Protein AF-A0A8T9BYH9-F1 (afdb_monomer_lite)

Organism: NCBI:txid602035

Radius of gyration: 18.05 Å; chains: 1; bounding box: 41×18×45 Å

Structure (mmCIF, N/CA/C/O backbone):
data_AF-A0A8T9BYH9-F1
#
_entry.id   AF-A0A8T9BYH9-F1
#
loop_
_atom_site.group_PDB
_atom_site.id
_atom_site.type_symbol
_atom_site.label_atom_id
_atom_site.label_alt_id
_atom_site.label_comp_id
_atom_site.label_asym_id
_atom_site.label_entity_id
_atom_site.label_seq_id
_atom_site.pdbx_PDB_ins_code
_atom_site.Cartn_x
_atom_site.Cartn_y
_atom_site.Cartn_z
_atom_site.occupancy
_atom_site.B_iso_or_equiv
_atom_site.auth_seq_id
_atom_site.auth_comp_id
_atom_site.auth_asym_id
_atom_site.auth_atom_id
_atom_site.pdbx_PDB_model_num
ATOM 1 N N . MET A 1 1 ? 18.586 2.592 -2.269 1.00 50.56 1 MET A N 1
ATOM 2 C CA . MET A 1 1 ? 18.606 1.182 -2.714 1.00 50.56 1 MET A CA 1
ATOM 3 C C . MET A 1 1 ? 18.378 1.166 -4.218 1.00 50.56 1 MET A C 1
ATOM 5 O O . MET A 1 1 ? 17.315 1.589 -4.652 1.00 50.56 1 MET A O 1
ATOM 9 N N . GLY A 1 2 ? 19.392 0.806 -5.008 1.00 67.38 2 GLY A N 1
ATOM 10 C CA . GLY A 1 2 ? 19.287 0.752 -6.468 1.00 67.38 2 GLY A CA 1
ATOM 11 C C . GLY A 1 2 ? 18.801 -0.625 -6.897 1.00 67.38 2 GLY A C 1
ATOM 12 O O . GLY A 1 2 ? 19.537 -1.596 -6.755 1.00 67.38 2 GLY A O 1
ATOM 13 N N . GLY A 1 3 ? 17.564 -0.722 -7.386 1.00 70.62 3 GLY A N 1
ATOM 14 C CA . GLY A 1 3 ? 17.138 -1.908 -8.122 1.00 70.62 3 GLY A CA 1
ATOM 15 C C . GLY A 1 3 ? 17.983 -1.958 -9.385 1.00 70.62 3 GLY A C 1
ATOM 16 O O . GLY A 1 3 ? 17.895 -1.030 -10.184 1.00 70.62 3 GLY A O 1
ATOM 17 N N . GLY A 1 4 ? 18.863 -2.954 -9.506 1.00 83.88 4 GLY A N 1
ATOM 18 C CA . GLY A 1 4 ? 19.750 -3.110 -10.659 1.00 83.88 4 GLY A CA 1
ATOM 19 C C . GLY A 1 4 ? 19.007 -3.088 -12.003 1.00 83.88 4 GLY A C 1
ATOM 20 O O . GLY A 1 4 ? 17.782 -2.973 -12.066 1.00 83.88 4 GLY A O 1
ATOM 21 N N . GLY A 1 5 ? 19.750 -3.196 -13.105 1.00 83.81 5 GLY A N 1
ATOM 22 C CA . GLY A 1 5 ? 19.173 -3.128 -14.452 1.00 83.81 5 GLY A CA 1
ATOM 23 C C . GLY A 1 5 ? 17.957 -4.049 -14.634 1.00 83.81 5 GLY A C 1
ATOM 24 O O . GLY A 1 5 ? 17.983 -5.218 -14.248 1.00 83.81 5 GLY A O 1
ATOM 25 N N . LYS A 1 6 ? 16.875 -3.516 -15.219 1.00 86.62 6 LYS A N 1
ATOM 26 C CA . LYS A 1 6 ? 15.672 -4.296 -15.544 1.00 86.62 6 LYS A CA 1
ATOM 27 C C . LYS A 1 6 ? 15.976 -5.208 -16.735 1.00 86.62 6 LYS A C 1
ATOM 29 O O . LYS A 1 6 ? 16.303 -4.715 -17.812 1.00 86.62 6 LYS A O 1
ATOM 34 N N . ILE A 1 7 ? 15.837 -6.518 -16.552 1.00 90.88 7 ILE A N 1
ATOM 35 C CA . ILE A 1 7 ? 15.938 -7.507 -17.637 1.00 90.88 7 ILE A CA 1
ATOM 36 C C . ILE A 1 7 ? 14.636 -7.467 -18.464 1.00 90.88 7 ILE A C 1
ATOM 38 O O . ILE A 1 7 ? 13.580 -7.175 -17.892 1.00 90.88 7 ILE A O 1
ATOM 42 N N . PRO A 1 8 ? 14.662 -7.721 -19.790 1.00 93.38 8 PRO A N 1
ATOM 43 C CA . PRO A 1 8 ? 13.446 -7.831 -20.595 1.00 93.38 8 PRO A CA 1
ATOM 44 C C . PRO A 1 8 ? 12.431 -8.829 -20.015 1.00 93.38 8 PRO A C 1
ATOM 46 O O . PRO A 1 8 ? 12.794 -9.894 -19.524 1.00 93.38 8 PRO A O 1
ATOM 49 N N . TYR A 1 9 ? 11.148 -8.476 -20.084 1.00 91.94 9 TYR A N 1
ATOM 50 C CA . TYR A 1 9 ? 10.030 -9.272 -19.570 1.00 91.94 9 TYR A CA 1
ATOM 51 C C . TYR A 1 9 ? 8.790 -9.087 -20.463 1.00 91.94 9 TYR A C 1
ATOM 53 O O . TYR A 1 9 ? 8.656 -8.027 -21.094 1.00 91.94 9 TYR A O 1
ATOM 61 N N . PRO A 1 10 ? 7.871 -10.069 -20.520 1.00 94.50 10 PRO A N 1
ATOM 62 C CA . PRO A 1 10 ? 6.669 -9.985 -21.347 1.00 94.50 10 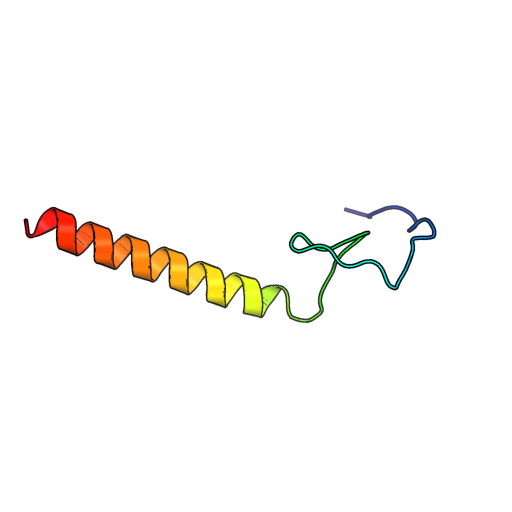PRO A CA 1
ATOM 63 C C . PRO A 1 10 ? 5.721 -8.889 -20.840 1.00 94.50 10 PRO A C 1
ATOM 65 O O . PRO A 1 10 ? 5.356 -8.858 -19.668 1.00 94.50 10 PRO A O 1
ATOM 68 N N . LYS A 1 11 ? 5.316 -7.972 -21.728 1.00 91.06 11 LYS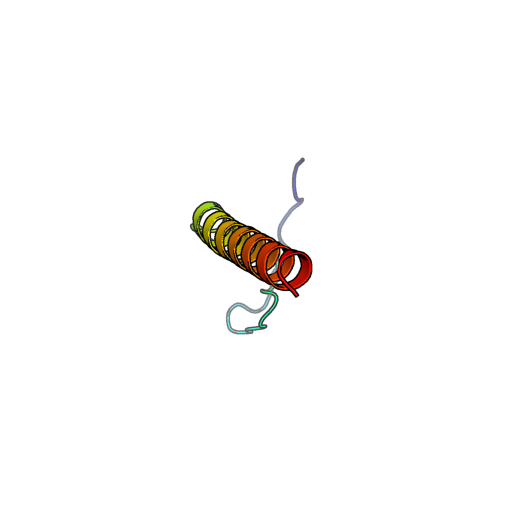 A N 1
ATOM 69 C CA . LYS A 1 11 ? 4.519 -6.783 -21.360 1.00 91.06 11 LYS A CA 1
ATOM 70 C C . LYS A 1 11 ? 3.016 -7.034 -21.248 1.00 91.06 11 LYS A C 1
ATOM 72 O O . LYS A 1 11 ? 2.322 -6.237 -20.629 1.00 91.06 11 LYS A O 1
ATOM 77 N N . HIS A 1 12 ? 2.529 -8.116 -21.847 1.00 93.62 12 HIS A N 1
ATOM 78 C CA . HIS A 1 12 ? 1.097 -8.409 -21.964 1.00 93.62 12 HIS A CA 1
ATOM 79 C C . HIS A 1 12 ? 0.622 -9.517 -21.015 1.00 93.62 12 HIS A C 1
ATOM 81 O O . HIS A 1 12 ? -0.516 -9.961 -21.110 1.00 93.62 12 HIS A O 1
ATOM 87 N N . VAL A 1 13 ? 1.485 -9.972 -20.103 1.00 94.31 13 VAL A N 1
ATOM 88 C CA . VAL A 1 13 ? 1.122 -10.951 -19.073 1.00 94.31 13 VAL A CA 1
ATOM 89 C C . VAL A 1 13 ? 0.604 -10.209 -17.848 1.00 94.31 13 VAL A C 1
ATOM 91 O O . VAL A 1 13 ? 1.245 -9.275 -17.364 1.00 94.31 13 VAL A O 1
ATOM 94 N N . TRP A 1 14 ? -0.543 -10.647 -17.337 1.00 94.56 14 TRP A N 1
ATOM 95 C CA . TRP A 1 14 ? -1.162 -10.099 -16.137 1.00 94.56 14 TRP A CA 1
ATOM 96 C C . TRP A 1 14 ? -1.192 -11.138 -15.013 1.00 94.56 14 TRP A C 1
ATOM 98 O O . TRP A 1 14 ? -1.367 -12.330 -15.258 1.00 94.56 14 TRP A O 1
ATOM 108 N N . SER A 1 15 ? -1.041 -10.671 -13.776 1.00 94.00 15 SER A N 1
ATOM 109 C CA . SER A 1 15 ? -1.247 -11.454 -12.559 1.00 94.00 15 SER A CA 1
ATOM 110 C C . SER A 1 15 ? -1.852 -10.552 -11.478 1.00 94.00 15 SER A C 1
ATOM 112 O O . SER A 1 15 ? -1.538 -9.355 -11.438 1.00 94.00 15 SER A O 1
ATOM 114 N N . PRO A 1 16 ? -2.692 -11.100 -10.580 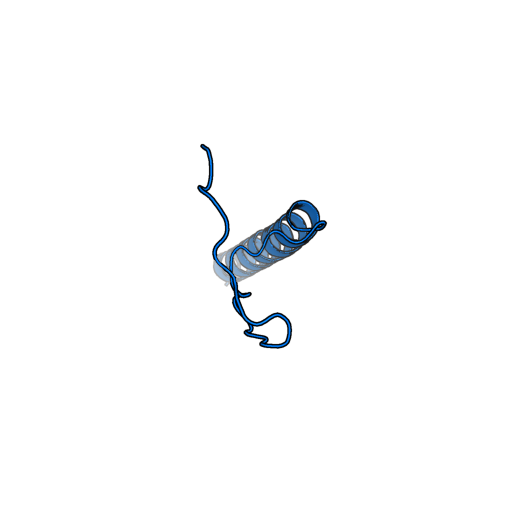1.00 94.12 16 PRO A N 1
ATOM 115 C CA . PRO A 1 16 ? -3.330 -10.328 -9.515 1.00 94.12 16 PRO A CA 1
ATOM 116 C C . PRO A 1 16 ? -2.326 -9.701 -8.538 1.00 94.12 16 PRO A C 1
ATOM 118 O O . PRO A 1 16 ? -2.605 -8.653 -7.965 1.00 94.12 16 PRO A O 1
ATOM 121 N N . ALA A 1 17 ? -1.147 -10.305 -8.368 1.00 91.94 17 ALA A N 1
ATOM 122 C CA . ALA A 1 17 ? -0.088 -9.779 -7.505 1.00 91.94 17 ALA A CA 1
ATOM 123 C C . ALA A 1 17 ? 0.805 -8.729 -8.202 1.00 91.94 17 ALA A C 1
ATOM 125 O O . ALA A 1 17 ? 1.712 -8.180 -7.579 1.00 91.94 17 ALA A O 1
ATOM 126 N N . GLY A 1 18 ? 0.574 -8.456 -9.491 1.00 91.88 18 GLY A N 1
ATOM 127 C CA . GLY A 1 18 ? 1.450 -7.652 -10.342 1.00 91.88 18 GLY A CA 1
ATOM 128 C C . GLY A 1 18 ? 2.340 -8.509 -11.245 1.00 91.88 18 GLY A C 1
ATOM 129 O O . GLY A 1 18 ? 2.041 -9.664 -11.532 1.00 91.88 18 GLY A O 1
ATOM 130 N N . GLY A 1 19 ? 3.432 -7.927 -11.729 1.00 93.00 19 GLY A N 1
ATOM 131 C CA . GLY A 1 19 ? 4.375 -8.570 -12.640 1.00 93.00 19 GLY A CA 1
ATOM 132 C C . GLY A 1 19 ? 5.810 -8.142 -12.354 1.00 93.00 19 GLY A C 1
ATOM 133 O O . GLY A 1 19 ? 6.179 -7.805 -11.229 1.00 93.00 19 GLY A O 1
ATOM 134 N N . TRP A 1 20 ? 6.648 -8.136 -13.383 1.00 93.25 20 TRP A N 1
ATOM 135 C CA . TRP A 1 20 ? 8.055 -7.775 -13.236 1.00 93.25 20 TRP A CA 1
ATOM 136 C C . TRP A 1 20 ? 8.233 -6.283 -12.951 1.00 93.25 20 TRP A C 1
ATOM 138 O O . TRP A 1 20 ? 7.835 -5.429 -13.744 1.00 93.25 20 TRP A O 1
ATOM 148 N N . TYR A 1 21 ? 8.898 -5.976 -11.833 1.00 90.50 21 TYR A N 1
ATOM 149 C CA . TYR A 1 21 ? 9.242 -4.614 -11.413 1.00 90.50 21 TYR A CA 1
ATOM 150 C C . TYR A 1 21 ? 8.031 -3.665 -11.339 1.00 90.50 21 TYR A C 1
ATOM 152 O O . TYR A 1 21 ? 8.125 -2.503 -11.743 1.00 90.50 21 TYR A O 1
ATOM 160 N N . SER A 1 22 ? 6.885 -4.158 -10.856 1.00 90.81 22 SER A N 1
ATOM 161 C CA . SER A 1 22 ? 5.658 -3.368 -10.732 1.00 90.81 22 SER A CA 1
ATOM 162 C C . SER A 1 22 ? 5.851 -2.149 -9.827 1.00 90.81 22 SER A C 1
ATOM 164 O O . SER A 1 22 ? 6.095 -2.268 -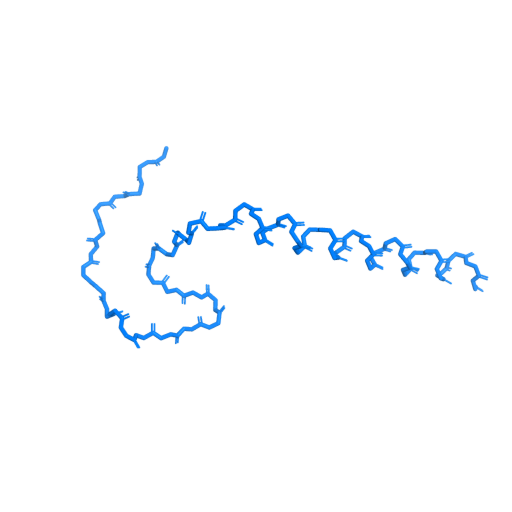8.631 1.00 90.81 22 SER A O 1
ATOM 166 N N . GLN A 1 23 ? 5.722 -0.960 -10.417 1.00 90.69 23 GLN A N 1
ATOM 167 C CA . GLN A 1 23 ? 5.795 0.336 -9.737 1.00 90.69 23 GLN A CA 1
ATOM 168 C C . GLN A 1 23 ? 4.677 1.233 -10.288 1.00 90.69 23 GLN A C 1
ATOM 170 O O . GLN A 1 23 ? 4.945 2.134 -11.086 1.00 90.69 23 GLN A O 1
ATOM 175 N N . PRO A 1 24 ? 3.405 0.942 -9.959 1.00 92.81 24 PRO A N 1
ATOM 176 C CA . PRO A 1 24 ? 2.285 1.710 -10.481 1.00 92.81 24 PRO A CA 1
ATOM 177 C C . PRO A 1 24 ? 2.338 3.151 -9.956 1.00 92.81 24 PRO A C 1
ATOM 179 O O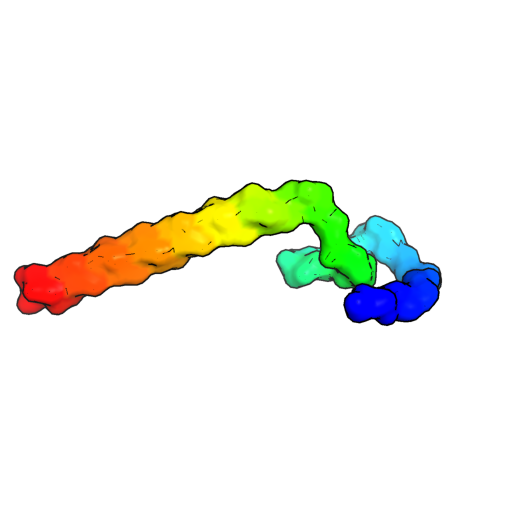 . PRO A 1 24 ? 2.688 3.394 -8.798 1.00 92.81 24 PRO A O 1
ATOM 182 N N . ALA A 1 25 ? 1.974 4.119 -10.799 1.00 95.88 25 ALA A N 1
ATOM 183 C CA . ALA A 1 25 ? 2.075 5.545 -10.469 1.00 95.88 25 ALA A CA 1
ATOM 184 C C . ALA A 1 25 ? 1.236 5.945 -9.237 1.00 95.88 25 ALA A C 1
ATOM 186 O O . ALA A 1 25 ? 1.588 6.868 -8.507 1.00 95.88 25 ALA A O 1
ATOM 187 N N . ASN A 1 26 ? 0.153 5.215 -8.973 1.00 96.50 26 ASN A N 1
ATOM 188 C CA . ASN A 1 26 ? -0.800 5.448 -7.891 1.00 96.50 26 ASN A CA 1
ATOM 189 C C . ASN A 1 26 ? -0.554 4.594 -6.633 1.00 96.50 26 ASN A C 1
ATOM 191 O O . ASN A 1 26 ? -1.445 4.513 -5.787 1.00 96.50 26 ASN A O 1
ATOM 195 N N . TRP A 1 27 ? 0.624 3.976 -6.466 1.00 95.81 27 TRP A N 1
ATOM 196 C CA . TRP A 1 27 ? 0.884 3.064 -5.339 1.00 95.81 27 TRP A CA 1
ATOM 197 C C . TRP A 1 27 ? 0.530 3.670 -3.969 1.00 95.81 27 TRP A C 1
ATOM 199 O O . TRP A 1 27 ? -0.078 2.994 -3.149 1.00 95.81 27 TRP A O 1
ATOM 209 N N . LYS A 1 28 ? 0.829 4.960 -3.741 1.00 97.38 28 LYS A N 1
ATOM 210 C CA . LYS A 1 28 ? 0.545 5.651 -2.468 1.00 97.38 28 LYS A CA 1
ATOM 211 C C . LYS A 1 28 ? -0.946 5.695 -2.155 1.00 97.38 28 LYS A C 1
ATOM 213 O O . LYS A 1 28 ? -1.349 5.374 -1.042 1.00 97.38 28 LYS A O 1
ATOM 218 N N . ALA A 1 29 ? -1.750 6.094 -3.140 1.00 98.19 29 ALA A N 1
ATOM 219 C CA . ALA A 1 29 ? -3.194 6.202 -2.987 1.00 98.19 29 ALA A CA 1
ATOM 220 C C . ALA A 1 29 ? -3.818 4.821 -2.755 1.00 98.19 29 ALA A C 1
ATOM 222 O O . ALA A 1 29 ? -4.595 4.655 -1.820 1.00 98.19 29 ALA A O 1
ATOM 223 N N . ASN A 1 30 ? -3.413 3.812 -3.532 1.00 97.31 30 ASN A N 1
ATOM 224 C CA . ASN A 1 30 ? -3.925 2.447 -3.381 1.00 97.31 30 ASN A CA 1
ATOM 225 C C . ASN A 1 30 ? -3.596 1.869 -1.996 1.00 97.31 30 ASN A C 1
ATOM 227 O O . ASN A 1 30 ? -4.462 1.280 -1.351 1.00 97.31 30 ASN A O 1
ATOM 231 N N . THR A 1 31 ? -2.368 2.086 -1.509 1.00 97.69 31 THR A N 1
ATOM 232 C CA . THR A 1 31 ? -1.962 1.673 -0.159 1.00 97.69 31 THR A CA 1
ATOM 233 C C . THR A 1 31 ? -2.755 2.408 0.918 1.00 97.69 31 THR A C 1
ATOM 235 O O . THR A 1 31 ? -3.192 1.777 1.876 1.00 97.69 31 THR A O 1
ATOM 238 N N . ALA A 1 32 ? -2.982 3.716 0.766 1.00 98.56 32 ALA A N 1
ATOM 239 C CA . ALA A 1 32 ? -3.773 4.490 1.719 1.00 98.56 32 ALA A CA 1
ATOM 240 C C . ALA A 1 32 ? -5.225 3.989 1.798 1.00 98.56 32 ALA A C 1
ATOM 242 O O . ALA A 1 32 ? -5.753 3.819 2.895 1.00 98.56 32 ALA A O 1
ATOM 243 N N . VAL A 1 33 ? -5.843 3.689 0.652 1.00 98.62 33 VAL A N 1
ATOM 244 C CA . VAL A 1 33 ? -7.207 3.144 0.586 1.00 98.62 33 VAL A CA 1
ATOM 245 C C . VAL A 1 33 ? -7.290 1.784 1.279 1.00 98.62 33 VAL A C 1
ATOM 247 O O . VAL A 1 33 ? -8.134 1.608 2.155 1.00 98.62 33 VAL A O 1
ATOM 250 N N . LEU A 1 34 ? -6.405 0.835 0.949 1.00 98.25 34 LEU A N 1
ATOM 251 C CA . LEU A 1 34 ? -6.414 -0.472 1.618 1.00 98.25 34 LEU A CA 1
ATOM 252 C C . LEU A 1 34 ? -6.115 -0.362 3.116 1.00 98.25 34 LEU A C 1
ATOM 254 O O . LEU A 1 34 ? -6.757 -1.042 3.912 1.00 98.25 34 LEU A O 1
ATOM 258 N N . GLY A 1 35 ? -5.193 0.517 3.512 1.00 98.69 35 GLY A N 1
ATOM 259 C CA . GLY A 1 35 ? -4.913 0.792 4.920 1.00 98.69 35 GLY A CA 1
ATOM 260 C C . GLY A 1 35 ? -6.148 1.298 5.667 1.00 98.69 35 GLY A C 1
ATOM 261 O O . GLY A 1 35 ? -6.473 0.780 6.733 1.00 98.69 35 GLY A O 1
ATOM 262 N N . ALA A 1 36 ? -6.883 2.250 5.085 1.00 98.81 36 ALA A N 1
ATOM 263 C CA . ALA A 1 36 ? -8.115 2.774 5.670 1.00 98.81 36 ALA A CA 1
ATOM 264 C C . ALA A 1 36 ? -9.192 1.688 5.826 1.00 98.81 36 ALA A C 1
ATOM 266 O O . ALA A 1 36 ? -9.823 1.603 6.878 1.00 98.81 36 ALA A O 1
ATOM 267 N N . VAL A 1 37 ? -9.362 0.820 4.821 1.00 98.81 37 VAL A N 1
ATOM 268 C CA . VAL A 1 37 ? -10.299 -0.315 4.892 1.00 98.81 37 VAL A CA 1
ATOM 269 C C . VAL A 1 37 ? -9.912 -1.278 6.014 1.00 98.81 37 VAL A C 1
ATOM 271 O O . VAL A 1 37 ? -10.764 -1.645 6.820 1.00 98.81 37 VAL A O 1
ATOM 274 N N . MET A 1 38 ? -8.634 -1.651 6.112 1.00 98.75 38 MET A N 1
ATOM 275 C CA . MET A 1 38 ? -8.147 -2.556 7.159 1.00 98.75 38 MET A CA 1
ATOM 276 C C . MET A 1 38 ? -8.367 -1.983 8.561 1.00 98.75 38 MET A C 1
ATOM 278 O O . MET A 1 38 ? -8.875 -2.686 9.435 1.00 98.75 38 MET A O 1
ATOM 282 N N . ILE A 1 39 ? -8.030 -0.706 8.776 1.00 98.75 39 ILE A N 1
ATOM 283 C CA . ILE A 1 39 ? -8.239 -0.029 10.065 1.00 98.75 39 ILE A CA 1
ATOM 284 C C . ILE A 1 39 ? -9.734 0.04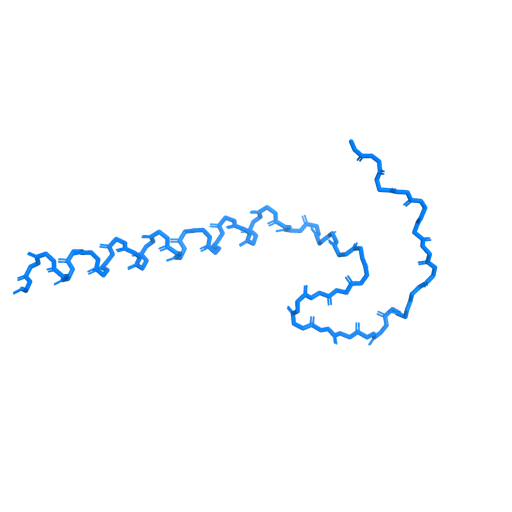7 10.388 1.00 98.75 39 ILE A C 1
ATOM 286 O O . ILE A 1 39 ? -10.135 -0.286 11.502 1.00 98.75 39 ILE A O 1
ATOM 290 N N . GLY A 1 40 ? -10.562 0.432 9.412 1.00 98.69 40 GLY A N 1
ATOM 291 C CA . GLY A 1 40 ? -12.010 0.527 9.575 1.00 98.69 40 GLY A CA 1
ATOM 292 C C . GLY A 1 40 ? -12.639 -0.808 9.969 1.00 98.69 40 GLY A C 1
ATOM 293 O O . GLY A 1 40 ? -13.351 -0.878 10.967 1.00 98.69 40 GLY A O 1
ATOM 294 N N . LEU A 1 41 ? -12.329 -1.886 9.242 1.00 98.69 41 LEU A N 1
ATOM 295 C CA . LEU A 1 41 ? -12.842 -3.224 9.552 1.00 98.69 41 LEU A CA 1
ATOM 296 C C . LEU A 1 41 ? -12.349 -3.730 10.908 1.00 98.69 41 LEU A C 1
ATOM 298 O O . LEU A 1 41 ? -13.141 -4.264 11.679 1.00 98.69 41 LEU A O 1
ATOM 302 N N . THR A 1 42 ? -11.070 -3.523 11.226 1.00 98.56 42 THR A N 1
ATOM 303 C CA . THR A 1 42 ? -10.506 -3.933 12.520 1.00 98.56 42 THR A CA 1
ATOM 304 C C . THR A 1 42 ? -11.201 -3.209 13.673 1.00 98.56 42 THR A C 1
ATOM 306 O O . THR A 1 42 ? -11.620 -3.853 14.630 1.00 98.56 42 THR A O 1
ATOM 309 N N . GLY A 1 43 ? -11.392 -1.890 13.568 1.00 98.50 43 GLY A N 1
ATOM 310 C CA . GLY A 1 43 ? -12.082 -1.101 14.589 1.00 98.50 43 GLY A CA 1
ATOM 311 C C . GLY A 1 43 ? -13.556 -1.482 14.750 1.00 98.50 43 GLY A C 1
ATOM 312 O O . GLY A 1 43 ? -14.037 -1.610 15.874 1.00 98.50 43 GLY A O 1
ATOM 313 N N . LEU A 1 44 ? -14.269 -1.724 13.644 1.00 98.38 44 LEU A N 1
ATOM 314 C CA . LEU A 1 44 ? -15.665 -2.175 13.677 1.00 98.38 44 LEU A CA 1
ATOM 315 C C . LEU A 1 44 ? -15.806 -3.556 14.326 1.00 98.38 44 LEU A C 1
ATOM 317 O O . LEU A 1 44 ? -16.675 -3.739 15.177 1.00 98.38 44 LEU A O 1
ATOM 321 N N . MET A 1 45 ? -14.949 -4.512 13.956 1.00 98.25 45 MET A N 1
ATOM 322 C CA . MET A 1 45 ? -14.975 -5.863 14.524 1.00 98.25 45 MET A CA 1
ATOM 323 C C . MET A 1 45 ? -14.569 -5.870 15.994 1.00 98.25 45 MET A C 1
ATOM 325 O O . MET A 1 45 ? -15.192 -6.573 16.785 1.00 98.25 45 MET A O 1
ATOM 329 N N . TRP A 1 46 ? -13.590 -5.046 16.379 1.00 98.12 46 TRP A N 1
ATOM 330 C CA . TRP A 1 46 ? -13.257 -4.840 17.786 1.00 98.12 46 TRP A CA 1
ATOM 331 C C . TRP A 1 46 ? -14.479 -4.350 18.551 1.00 98.12 46 TRP A C 1
ATOM 333 O O . TRP A 1 46 ? -14.863 -4.967 19.540 1.00 98.12 46 TRP A O 1
ATOM 343 N N . LYS A 1 47 ? -15.109 -3.260 18.096 1.00 97.88 47 LYS A N 1
ATOM 344 C CA . LYS A 1 47 ? -16.285 -2.690 18.760 1.00 97.88 47 LYS A CA 1
ATOM 345 C C . LYS A 1 47 ? -17.385 -3.742 18.919 1.00 97.88 47 LYS A C 1
ATOM 347 O O . LYS A 1 47 ? -17.885 -3.937 20.019 1.00 97.88 47 LYS A O 1
ATOM 352 N N . LEU A 1 48 ? -17.700 -4.461 17.841 1.00 97.81 48 LEU A N 1
ATOM 353 C CA . LEU A 1 48 ? -18.707 -5.520 17.852 1.00 97.81 48 LEU A CA 1
ATOM 354 C C . LEU A 1 48 ? -18.386 -6.627 18.865 1.00 97.81 48 LEU A C 1
ATOM 356 O O . LEU A 1 48 ? -19.292 -7.125 19.524 1.00 97.81 48 LEU A O 1
ATOM 360 N N . SER A 1 49 ? -17.112 -7.013 18.966 1.00 97.12 49 SER A N 1
ATOM 361 C CA . SER A 1 49 ? -16.632 -8.014 19.921 1.00 97.12 49 SER A CA 1
ATOM 362 C C . SER A 1 49 ? -16.601 -7.510 21.362 1.00 97.12 49 SER A C 1
ATOM 364 O O . SER A 1 49 ? -16.609 -8.332 22.265 1.00 97.12 49 SER A O 1
ATOM 366 N N . ALA A 1 50 ? -16.483 -6.201 21.587 1.00 96.94 50 ALA A N 1
ATOM 367 C CA . ALA A 1 50 ? -16.468 -5.616 22.925 1.00 96.94 50 ALA A CA 1
ATOM 368 C C . ALA A 1 50 ? -17.884 -5.383 23.480 1.00 96.94 50 ALA A C 1
ATOM 370 O O . ALA A 1 50 ? -18.058 -5.302 24.691 1.00 96.94 50 ALA A O 1
ATOM 371 N N . GLU A 1 51 ? -18.881 -5.239 22.602 1.00 96.62 51 GLU A N 1
ATOM 372 C CA . GLU A 1 51 ? -20.284 -4.989 22.964 1.00 96.62 51 GLU A CA 1
ATOM 373 C C . GLU A 1 51 ? -21.129 -6.268 23.102 1.00 96.62 51 GLU A C 1
ATOM 375 O O . GLU A 1 51 ? -22.245 -6.200 23.619 1.00 96.62 51 GLU A O 1
ATOM 380 N N . ARG A 1 52 ? -20.629 -7.413 22.626 1.00 80.88 52 ARG A N 1
ATOM 381 C CA . ARG A 1 52 ? -21.256 -8.736 22.766 1.00 80.88 52 ARG A CA 1
ATOM 382 C C . ARG A 1 52 ? -20.506 -9.587 23.772 1.00 80.88 52 ARG A C 1
ATOM 384 O O . ARG A 1 52 ? -21.201 -10.285 24.538 1.00 80.88 52 ARG A O 1
#

Sequence (52 aa):
MGGGGKIPYPKHVWSPAGGWYSQPANWKANTAVLGAVMIGLTGLMWKLSAER

Foldseek 3Di:
DDPPDFDDDDPPDDDPVGDGPDDDPCPVVVVVVVVVVVVVVVVVVVVVVVVD

Secondary structure (DSSP, 8-state):
----PPPP--TT---TT--TT---TTHHHHHHHHHHHHHHHHHHHHHHHHH-

pLDDT: mean 92.97, std 8.8, range [50.56, 98.81]